Protein AF-A0A7S1SP80-F1 (af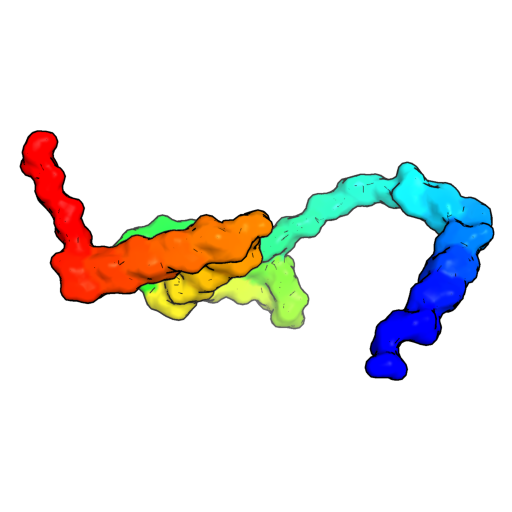db_monomer)

Foldseek 3Di:
DPDVVPPVVVVVVCPPPVNVVCVVVDDDDDDDQFDKADPDPQKIWTFGPPDPDPDTDIDIGNVSSVVVVVVVLVPDPDPVVSVVVVVVVVCCVVVPPPPPDD

InterPro domains:
  IPR045024 Alternative NADH dehydrogenase [PTHR43706] (20-101)
  IPR054585 External alternative NADH-ubiquinone oxidoreductase-like, C-terminal domain [PF22366] (34-98)

Mean predicted aligned error: 14.12 Å

Radius of gyration: 21.59 Å; Cα contacts (8 Å, |Δi|>4): 81; chains: 1; bounding box: 40×38×64 Å

Structure (mmCIF, N/CA/C/O backbone):
data_AF-A0A7S1SP80-F1
#
_entry.id   AF-A0A7S1SP80-F1
#
loop_
_atom_site.group_PDB
_atom_site.id
_atom_site.type_symbol
_atom_site.label_atom_id
_atom_site.label_alt_id
_atom_site.label_comp_id
_atom_site.label_asym_id
_atom_site.label_entity_id
_atom_site.label_seq_id
_atom_site.pdbx_PDB_ins_code
_atom_site.Cartn_x
_atom_site.Cartn_y
_atom_site.Cartn_z
_atom_site.occupancy
_atom_site.B_iso_or_equiv
_atom_site.auth_seq_id
_atom_site.auth_comp_id
_atom_site.auth_asym_id
_atom_site.auth_atom_id
_atom_site.pdbx_PDB_model_num
ATOM 1 N N . ALA A 1 1 ? -6.108 -20.631 -28.385 1.00 42.38 1 ALA A N 1
ATOM 2 C CA . ALA A 1 1 ? -5.154 -20.819 -29.492 1.00 42.38 1 ALA A CA 1
ATOM 3 C C . ALA A 1 1 ? -4.757 -19.457 -30.074 1.00 42.38 1 ALA A C 1
ATOM 5 O O . ALA A 1 1 ? -4.915 -19.232 -31.261 1.00 42.38 1 ALA A O 1
ATOM 6 N N . GLU A 1 2 ? -4.276 -18.529 -29.234 1.00 46.47 2 GLU A N 1
ATOM 7 C CA . GLU A 1 2 ? -3.995 -17.140 -29.654 1.00 46.47 2 GLU A CA 1
ATOM 8 C C . GLU A 1 2 ? -2.840 -16.524 -28.849 1.00 46.47 2 GLU A C 1
ATOM 10 O O . GLU A 1 2 ? -2.890 -15.387 -28.399 1.00 46.47 2 GLU A O 1
ATOM 15 N N . VAL A 1 3 ? -1.804 -17.320 -28.579 1.00 49.38 3 VAL A N 1
ATOM 16 C CA . VAL A 1 3 ? -0.582 -16.820 -27.917 1.00 49.38 3 VAL A CA 1
ATOM 17 C C . VAL A 1 3 ? 0.678 -17.213 -28.696 1.00 49.38 3 VAL A C 1
ATOM 19 O O . VAL A 1 3 ? 1.700 -16.553 -28.589 1.00 49.38 3 VAL A O 1
ATOM 22 N N . GLU A 1 4 ? 0.602 -18.215 -29.574 1.00 46.56 4 GLU A N 1
ATOM 23 C CA . GLU A 1 4 ? 1.760 -18.816 -30.253 1.00 46.56 4 GLU A CA 1
ATOM 24 C C . GLU A 1 4 ? 2.348 -17.956 -31.394 1.00 46.56 4 GLU A C 1
ATOM 26 O O . GLU A 1 4 ? 3.5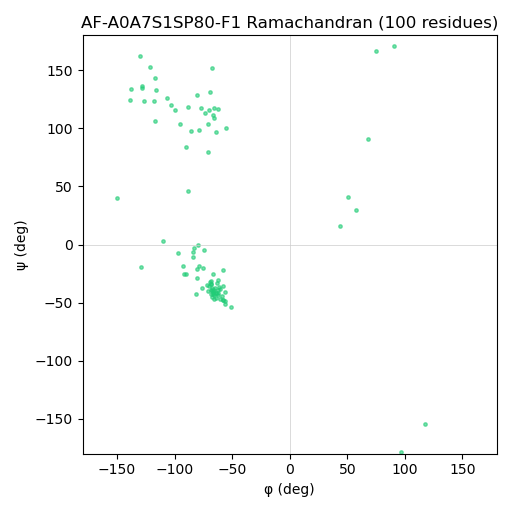19 -18.092 -31.731 1.00 46.56 4 GLU A O 1
ATOM 31 N N . GLY A 1 5 ? 1.581 -17.003 -31.938 1.00 48.78 5 GLY A N 1
ATOM 32 C CA . GLY A 1 5 ? 2.009 -16.145 -33.054 1.00 48.78 5 GLY A CA 1
ATOM 33 C C . GLY A 1 5 ? 2.828 -14.903 -32.675 1.00 48.78 5 GLY A C 1
ATOM 34 O O . GLY A 1 5 ? 3.386 -14.259 -33.558 1.00 48.78 5 GLY A O 1
ATOM 35 N N . SER A 1 6 ? 2.925 -14.553 -31.386 1.00 52.47 6 SER A N 1
ATOM 36 C CA . SER A 1 6 ? 3.645 -13.344 -30.933 1.00 52.47 6 SER A CA 1
ATOM 37 C C . SER A 1 6 ? 5.128 -13.610 -30.622 1.00 52.47 6 SER A C 1
ATOM 39 O O . SER A 1 6 ? 5.977 -12.729 -30.748 1.00 52.47 6 SER A O 1
ATOM 41 N N . TYR A 1 7 ? 5.470 -14.855 -30.279 1.00 51.59 7 TYR A N 1
ATOM 42 C CA . TYR A 1 7 ? 6.830 -15.266 -29.926 1.00 51.59 7 TYR A CA 1
ATOM 43 C C . TYR A 1 7 ? 7.863 -15.185 -31.067 1.00 51.59 7 TYR A C 1
ATOM 45 O O . TYR A 1 7 ? 8.951 -14.666 -30.810 1.00 51.59 7 TYR A O 1
ATOM 53 N N . PRO A 1 8 ? 7.590 -15.613 -32.319 1.00 56.94 8 PRO A N 1
ATOM 54 C CA . PRO A 1 8 ? 8.622 -15.601 -33.360 1.00 56.94 8 PRO A CA 1
ATOM 55 C C . PRO A 1 8 ? 9.033 -14.182 -33.784 1.00 56.94 8 PRO A C 1
ATOM 57 O O . PRO A 1 8 ? 10.198 -13.953 -34.093 1.00 56.94 8 PRO A O 1
ATOM 60 N N . ALA A 1 9 ? 8.118 -13.207 -33.733 1.00 58.22 9 ALA A N 1
ATOM 61 C CA . ALA A 1 9 ? 8.418 -11.812 -34.066 1.00 58.22 9 ALA A CA 1
ATOM 62 C C . ALA A 1 9 ? 9.284 -11.118 -32.998 1.00 58.22 9 ALA A C 1
ATOM 64 O O . ALA A 1 9 ? 10.144 -10.305 -33.330 1.00 58.22 9 ALA A O 1
ATOM 65 N N . LEU A 1 10 ? 9.087 -11.457 -31.719 1.00 57.50 10 LEU A N 1
ATOM 66 C CA . LEU A 1 10 ? 9.917 -10.955 -30.620 1.00 57.50 10 LEU A CA 1
ATOM 67 C C . LEU A 1 10 ? 11.318 -11.574 -30.648 1.00 57.50 10 LEU A C 1
ATOM 69 O O . LEU A 1 10 ? 12.293 -10.860 -30.445 1.00 57.50 10 LEU A O 1
ATOM 73 N N . VAL A 1 11 ? 11.429 -12.870 -30.960 1.00 60.66 11 VAL A N 1
ATOM 74 C CA . VAL A 1 11 ? 12.723 -13.558 -31.101 1.00 60.66 11 VAL A CA 1
ATOM 75 C C . VAL A 1 11 ? 13.502 -13.024 -32.304 1.00 60.66 11 VAL A C 1
ATOM 77 O O . VAL A 1 11 ? 14.688 -12.749 -32.174 1.00 60.66 11 VAL A O 1
ATOM 80 N N . ALA A 1 12 ? 12.843 -12.786 -33.442 1.00 61.75 12 ALA A N 1
ATOM 81 C CA . ALA A 1 12 ? 13.481 -12.184 -34.615 1.00 61.75 12 ALA A CA 1
ATOM 82 C C . ALA A 1 12 ? 13.979 -10.750 -34.357 1.00 61.75 12 ALA A C 1
ATOM 84 O O . ALA A 1 12 ? 15.010 -10.361 -34.892 1.00 61.75 12 ALA A O 1
ATOM 85 N N . LYS A 1 13 ? 13.278 -9.982 -33.509 1.00 58.03 13 LYS A N 1
ATOM 86 C CA . LYS A 1 13 ? 13.681 -8.628 -33.101 1.00 58.03 13 LYS A CA 1
ATOM 87 C C . LYS A 1 13 ? 14.781 -8.612 -32.032 1.00 58.03 13 LYS A C 1
ATOM 89 O O . LYS A 1 13 ? 15.396 -7.579 -31.846 1.00 58.03 13 LYS A O 1
ATOM 94 N N . VAL A 1 14 ? 14.995 -9.718 -31.320 1.00 59.75 14 VAL A N 1
ATOM 95 C CA . VAL A 1 14 ? 16.087 -9.896 -30.343 1.00 59.75 14 VAL A CA 1
ATOM 96 C C . VAL A 1 14 ? 17.328 -10.514 -30.999 1.00 59.75 14 VAL A C 1
ATOM 98 O O . VAL A 1 14 ? 18.435 -10.279 -30.540 1.00 59.75 14 VAL A O 1
ATOM 101 N N . ALA A 1 15 ? 17.157 -11.267 -32.090 1.00 65.38 15 ALA A N 1
ATOM 102 C CA . ALA A 1 15 ? 18.240 -11.887 -32.856 1.00 65.38 15 ALA A CA 1
ATOM 103 C C . ALA A 1 15 ? 19.038 -10.902 -33.735 1.00 65.38 15 ALA A C 1
ATOM 105 O O . ALA A 1 15 ? 20.009 -11.309 -34.373 1.00 65.38 15 ALA A O 1
ATOM 106 N N . ASP A 1 16 ? 18.628 -9.632 -33.792 1.00 68.62 16 ASP A N 1
ATOM 107 C CA . ASP A 1 16 ? 19.392 -8.575 -34.445 1.00 68.62 16 ASP A CA 1
ATOM 108 C C . ASP A 1 16 ? 20.555 -8.158 -33.514 1.00 68.62 16 ASP A C 1
ATOM 110 O O . ASP A 1 16 ? 20.305 -7.721 -32.380 1.00 68.62 16 ASP A O 1
ATOM 114 N N . PRO A 1 17 ? 21.829 -8.322 -33.924 1.00 64.31 17 PRO A N 1
ATOM 115 C CA . PRO A 1 17 ? 22.991 -8.049 -33.073 1.00 64.31 17 PRO A CA 1
ATOM 116 C C . PRO A 1 17 ? 23.045 -6.606 -32.545 1.00 64.31 17 PRO A C 1
ATOM 118 O O . PRO A 1 17 ? 23.662 -6.360 -31.508 1.00 64.31 17 PRO A O 1
ATOM 121 N N . GLU A 1 18 ? 22.372 -5.657 -33.201 1.00 64.69 18 GLU A N 1
ATOM 122 C CA . GLU A 1 18 ? 22.257 -4.273 -32.723 1.00 64.69 18 GLU A CA 1
ATOM 123 C C . GLU A 1 18 ? 21.367 -4.153 -31.468 1.00 64.69 18 GLU A C 1
ATOM 125 O O . GLU A 1 18 ? 21.673 -3.383 -30.555 1.00 64.69 18 GLU A O 1
ATOM 130 N N . THR A 1 19 ? 20.302 -4.958 -31.363 1.00 64.12 19 THR A N 1
ATOM 131 C CA . THR A 1 19 ? 19.387 -4.968 -30.202 1.00 64.12 19 THR A CA 1
ATOM 132 C C . THR A 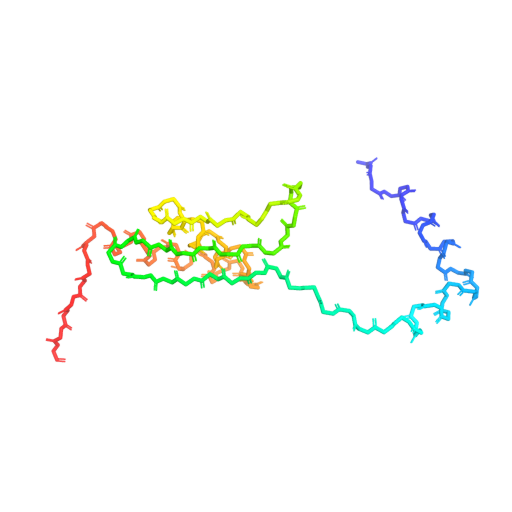1 19 ? 19.900 -5.754 -28.996 1.00 64.12 19 THR A C 1
ATOM 134 O O . THR A 1 19 ? 19.565 -5.396 -27.865 1.00 64.12 19 THR A O 1
ATOM 137 N N . GLU A 1 20 ? 20.723 -6.793 -29.189 1.00 59.91 20 GLU A N 1
ATOM 138 C CA . GLU A 1 20 ? 21.377 -7.479 -28.061 1.00 59.91 20 GLU A CA 1
ATOM 139 C C . GLU A 1 20 ? 22.336 -6.539 -27.318 1.00 59.91 20 GLU A C 1
ATOM 141 O O . GLU A 1 20 ? 22.342 -6.510 -26.086 1.00 59.91 20 GLU A O 1
ATOM 146 N N . LEU A 1 21 ? 23.105 -5.724 -28.049 1.00 62.03 21 LEU A N 1
ATOM 147 C CA . LEU A 1 21 ? 24.009 -4.745 -27.443 1.00 62.03 21 LEU A CA 1
ATOM 148 C C . LEU A 1 21 ? 23.241 -3.658 -26.680 1.00 62.03 21 LEU A C 1
ATOM 150 O O . LEU A 1 21 ? 23.658 -3.290 -25.582 1.00 62.03 21 LEU A O 1
ATOM 154 N N . ASP A 1 22 ? 22.103 -3.187 -27.196 1.00 65.25 22 ASP A N 1
ATOM 155 C CA . ASP A 1 22 ? 21.257 -2.197 -26.511 1.00 65.25 22 ASP A CA 1
ATOM 156 C C . ASP A 1 22 ? 20.717 -2.726 -25.167 1.00 65.25 22 ASP A C 1
ATOM 158 O O . ASP A 1 22 ? 20.702 -2.006 -24.167 1.00 65.25 22 ASP A O 1
ATOM 162 N N . TYR A 1 23 ? 20.381 -4.020 -25.083 1.00 63.34 23 TYR A N 1
ATOM 163 C CA . TYR A 1 23 ? 19.893 -4.635 -23.841 1.00 63.34 23 TYR A CA 1
ATOM 164 C C . TYR A 1 23 ? 20.948 -4.645 -22.721 1.00 63.34 23 TYR A C 1
ATOM 166 O O . TYR A 1 23 ? 20.613 -4.417 -21.557 1.00 63.34 23 TYR A O 1
ATOM 174 N N . PHE A 1 24 ? 22.223 -4.868 -23.060 1.00 65.25 24 PHE A N 1
ATOM 175 C CA . PHE A 1 24 ? 23.343 -4.780 -22.110 1.00 65.25 24 PHE A CA 1
ATOM 176 C C . PHE A 1 24 ? 23.819 -3.343 -21.856 1.00 65.25 24 PHE A C 1
ATOM 178 O O . PHE A 1 24 ? 24.450 -3.083 -20.831 1.00 65.25 24 PHE A O 1
ATOM 185 N N . THR A 1 25 ? 23.524 -2.413 -22.767 1.00 71.81 25 THR A N 1
ATOM 186 C CA . THR A 1 25 ? 23.979 -1.015 -22.688 1.00 71.81 25 THR A CA 1
ATOM 187 C C . THR A 1 25 ? 22.966 -0.111 -21.988 1.00 71.81 25 THR A C 1
ATOM 189 O O . THR A 1 25 ? 23.332 0.964 -21.507 1.00 71.81 25 THR A O 1
ATOM 192 N N . ARG A 1 26 ? 21.697 -0.528 -21.873 1.00 78.69 26 ARG A N 1
ATOM 193 C CA . ARG A 1 26 ? 20.669 0.286 -21.227 1.00 78.69 26 ARG A CA 1
ATOM 194 C C . ARG A 1 26 ? 20.961 0.460 -19.727 1.00 78.69 26 ARG A C 1
ATOM 196 O O . ARG A 1 26 ? 20.935 -0.521 -18.979 1.00 78.69 26 ARG A O 1
ATOM 203 N N . PRO A 1 27 ? 21.187 1.697 -19.246 1.00 82.38 27 PRO A N 1
ATOM 204 C CA . PRO A 1 27 ? 21.391 1.940 -17.826 1.00 82.38 27 PRO A CA 1
ATOM 205 C C . PRO A 1 27 ? 20.103 1.670 -17.039 1.00 82.38 27 PRO A C 1
ATOM 207 O O . PRO A 1 27 ? 18.990 1.821 -17.548 1.00 82.38 27 PRO A O 1
ATOM 210 N N . PHE A 1 28 ? 20.246 1.293 -15.768 1.00 85.50 28 PHE A N 1
ATOM 211 C CA . PHE A 1 28 ? 19.107 1.170 -14.862 1.00 85.50 28 PHE A CA 1
ATOM 212 C C . PHE A 1 28 ? 18.427 2.535 -14.674 1.00 85.50 28 PHE A C 1
ATOM 214 O O . PHE A 1 28 ? 19.013 3.461 -14.115 1.00 85.50 28 PHE A O 1
ATOM 221 N N . GLU A 1 29 ? 17.170 2.640 -15.099 1.00 84.12 29 GLU A N 1
ATOM 222 C CA . GLU A 1 29 ? 16.330 3.815 -14.875 1.00 84.12 29 GLU A CA 1
ATOM 223 C C . GLU A 1 29 ? 15.393 3.557 -13.693 1.00 84.12 29 GLU A C 1
ATOM 225 O O . GLU A 1 29 ? 14.514 2.690 -13.739 1.00 84.12 29 GLU A O 1
ATOM 230 N N . PHE A 1 30 ? 15.561 4.323 -12.614 1.00 82.00 30 PHE A N 1
ATOM 231 C CA . PHE A 1 30 ? 14.650 4.241 -11.480 1.00 82.00 30 PHE A CA 1
ATOM 232 C C . PHE A 1 30 ? 13.312 4.901 -11.822 1.00 82.00 30 PHE A C 1
ATOM 234 O O . PHE A 1 30 ? 13.212 6.120 -11.959 1.00 82.00 30 PHE A O 1
ATOM 241 N N . VAL A 1 31 ? 12.258 4.090 -11.897 1.00 82.31 31 VAL A N 1
ATOM 242 C CA . VAL A 1 31 ? 10.887 4.581 -12.056 1.00 82.31 31 VAL A CA 1
ATOM 243 C C . VAL A 1 31 ? 10.229 4.682 -10.685 1.00 82.31 31 VAL A C 1
ATOM 245 O O . VAL A 1 31 ? 9.793 3.682 -10.109 1.00 82.31 31 VAL A O 1
ATOM 248 N N . SER A 1 32 ? 10.119 5.908 -10.174 1.00 80.19 32 SER A N 1
ATOM 249 C CA . SER A 1 32 ? 9.361 6.174 -8.954 1.00 80.19 32 SER A CA 1
ATOM 250 C C . SER A 1 32 ? 7.865 6.003 -9.212 1.00 80.19 32 SER A C 1
ATOM 252 O O . SER A 1 32 ? 7.244 6.737 -9.980 1.00 80.19 32 SER A O 1
ATOM 254 N N . LEU A 1 33 ? 7.267 5.019 -8.545 1.00 79.12 33 LEU A N 1
ATOM 255 C CA . LEU A 1 33 ? 5.822 4.778 -8.585 1.00 79.12 33 LEU A CA 1
ATOM 256 C C . LEU A 1 33 ? 5.053 5.673 -7.596 1.00 79.12 33 LEU A C 1
ATOM 258 O O . LEU A 1 33 ? 3.823 5.637 -7.581 1.00 79.12 33 LEU A O 1
ATOM 262 N N . GLY A 1 34 ? 5.761 6.485 -6.805 1.00 83.19 34 GLY A N 1
ATOM 263 C CA . GLY A 1 34 ? 5.203 7.285 -5.718 1.00 83.19 34 GLY A CA 1
ATOM 264 C C . GLY A 1 34 ? 5.337 6.638 -4.338 1.00 83.19 34 GLY A C 1
ATOM 265 O O . GLY A 1 34 ? 5.897 5.550 -4.189 1.00 83.19 34 GLY A O 1
ATOM 266 N N . ILE A 1 35 ? 4.806 7.323 -3.326 1.00 83.56 35 ILE A N 1
ATOM 267 C CA . ILE A 1 35 ? 4.806 6.889 -1.926 1.00 83.56 35 ILE A CA 1
ATOM 268 C C . ILE A 1 35 ? 3.382 6.773 -1.386 1.00 83.56 35 ILE A C 1
ATOM 270 O O . ILE A 1 35 ? 2.463 7.465 -1.821 1.00 83.56 35 ILE A O 1
ATOM 274 N N . MET A 1 36 ? 3.190 5.896 -0.402 1.00 86.25 36 MET A N 1
ATOM 275 C CA . MET A 1 36 ? 1.923 5.783 0.314 1.00 86.25 36 MET A CA 1
ATOM 276 C C . MET A 1 36 ? 2.177 5.612 1.806 1.00 86.25 36 MET A C 1
ATOM 278 O O . MET A 1 36 ? 2.987 4.776 2.205 1.00 86.25 36 MET A O 1
ATOM 282 N N . ALA A 1 37 ? 1.454 6.364 2.628 1.00 84.25 37 ALA A N 1
ATOM 283 C CA . ALA A 1 37 ? 1.602 6.369 4.077 1.00 84.25 37 ALA A CA 1
ATOM 284 C C . ALA A 1 37 ? 0.250 6.163 4.769 1.00 84.25 37 ALA A C 1
ATOM 286 O O . ALA A 1 37 ? -0.754 6.786 4.420 1.00 84.25 37 ALA A O 1
ATOM 287 N N . TYR A 1 38 ? 0.223 5.296 5.780 1.00 83.06 38 TYR A N 1
ATOM 288 C CA . TYR A 1 38 ? -0.923 5.178 6.676 1.00 83.06 38 TYR A CA 1
ATOM 289 C C . TYR A 1 38 ? -0.864 6.288 7.731 1.00 83.06 38 TYR A C 1
ATOM 291 O O . TYR A 1 38 ? 0.162 6.458 8.382 1.00 83.06 38 TYR A O 1
ATOM 299 N N . VAL A 1 39 ? -1.962 7.030 7.908 1.00 85.19 39 VAL A N 1
ATOM 300 C CA . VAL A 1 39 ? -2.012 8.233 8.770 1.00 85.19 39 VAL A CA 1
ATOM 301 C C . VAL A 1 39 ? -2.859 7.996 10.035 1.00 85.19 39 VAL A C 1
ATOM 303 O O . VAL A 1 39 ? -3.048 8.890 10.851 1.00 85.19 39 VAL A O 1
ATOM 306 N N . GLY A 1 40 ? -3.370 6.777 10.241 1.00 76.62 40 GLY A N 1
ATOM 307 C CA . GLY A 1 40 ? -4.256 6.467 11.367 1.00 76.62 40 GLY A CA 1
ATOM 308 C C . GLY A 1 40 ? -5.740 6.664 11.045 1.00 76.62 40 GLY A C 1
ATOM 309 O O . GLY A 1 40 ? -6.112 7.169 9.986 1.00 76.62 40 GLY A O 1
ATOM 310 N N . ASN A 1 41 ? -6.612 6.224 11.958 1.00 80.38 41 ASN A N 1
ATOM 311 C CA . ASN A 1 41 ? -8.073 6.356 11.852 1.00 80.38 41 ASN A CA 1
ATOM 312 C C . ASN A 1 41 ? -8.670 5.868 10.509 1.00 80.38 41 ASN A C 1
ATOM 314 O O . ASN A 1 41 ? -9.541 6.513 9.930 1.00 80.38 41 ASN A O 1
ATOM 318 N N . SER A 1 42 ? -8.176 4.743 9.976 1.00 76.88 42 SER A N 1
ATOM 319 C CA . SER A 1 42 ? -8.596 4.211 8.665 1.00 76.88 42 SER A CA 1
ATOM 320 C C . SER A 1 42 ? -8.403 5.185 7.491 1.00 76.88 42 SER A C 1
ATOM 322 O O . SER A 1 42 ? -9.146 5.135 6.510 1.00 76.88 42 SER A O 1
ATOM 324 N N . LYS A 1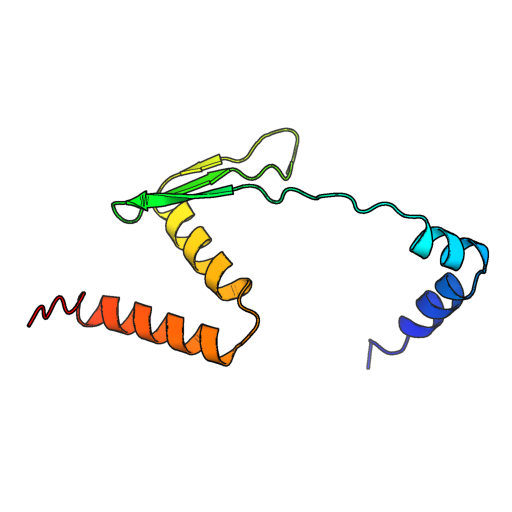 43 ? -7.408 6.076 7.572 1.00 81.75 43 LYS A N 1
ATOM 325 C CA . LYS A 1 43 ? -7.030 7.009 6.505 1.00 81.75 43 LYS A CA 1
ATOM 326 C C . LYS A 1 43 ? -5.608 6.726 6.033 1.00 81.75 43 LYS A C 1
ATOM 328 O O . LYS A 1 43 ? -4.725 6.396 6.826 1.00 81.75 43 LYS A O 1
ATOM 333 N N . ALA A 1 44 ? -5.385 6.884 4.737 1.00 85.56 44 ALA A N 1
ATOM 334 C CA . ALA A 1 44 ? -4.052 6.873 4.151 1.00 85.56 44 ALA A CA 1
ATOM 335 C C . ALA A 1 44 ? -3.856 8.096 3.253 1.00 85.56 44 ALA A C 1
ATOM 337 O O . ALA A 1 44 ? -4.824 8.749 2.857 1.00 85.56 44 ALA A O 1
ATOM 338 N N . ALA A 1 45 ? -2.595 8.387 2.972 1.00 83.38 45 ALA A N 1
ATOM 339 C CA . ALA A 1 45 ? -2.129 9.371 2.015 1.00 83.38 45 ALA A CA 1
ATOM 340 C C . ALA A 1 45 ? -1.377 8.633 0.908 1.00 83.38 45 ALA A C 1
ATOM 342 O O . ALA A 1 45 ? -0.551 7.764 1.193 1.00 83.38 45 ALA A O 1
ATOM 343 N N . ILE A 1 46 ? -1.679 8.953 -0.340 1.00 85.12 46 ILE A N 1
ATOM 344 C CA . ILE A 1 46 ? -1.040 8.393 -1.525 1.00 85.12 46 ILE A CA 1
ATOM 345 C C . ILE A 1 46 ? -0.557 9.569 -2.353 1.00 85.12 46 ILE A C 1
ATOM 347 O O . ILE A 1 46 ? -1.365 10.413 -2.729 1.00 85.12 46 ILE A O 1
ATOM 351 N N . ASP A 1 47 ? 0.734 9.595 -2.649 1.00 81.38 47 ASP A N 1
ATOM 352 C CA . ASP A 1 47 ? 1.335 10.534 -3.583 1.00 81.38 47 ASP A CA 1
ATOM 353 C C . ASP A 1 47 ? 1.920 9.733 -4.747 1.00 81.38 47 ASP A C 1
ATOM 355 O O . ASP A 1 47 ? 2.911 9.018 -4.585 1.00 81.38 47 ASP A O 1
ATOM 359 N N . THR A 1 48 ? 1.263 9.784 -5.907 1.00 71.19 48 THR A N 1
ATOM 360 C CA . THR A 1 48 ? 1.731 9.086 -7.110 1.00 71.19 48 THR A CA 1
ATOM 361 C C . THR A 1 48 ? 2.375 10.067 -8.071 1.00 71.19 48 THR A C 1
ATOM 363 O O . THR A 1 48 ? 1.733 10.975 -8.589 1.00 71.19 48 THR A O 1
ATOM 366 N N . GLN A 1 49 ? 3.653 9.835 -8.368 1.00 62.12 49 GLN A N 1
ATOM 367 C CA . GLN A 1 49 ? 4.419 10.641 -9.326 1.00 62.12 49 GLN A CA 1
ATOM 368 C C . GLN A 1 49 ? 4.124 10.265 -10.788 1.00 62.12 49 GLN A C 1
ATOM 370 O O . GLN A 1 49 ? 4.664 10.863 -11.718 1.00 62.12 49 GLN A O 1
ATOM 375 N N . LYS A 1 50 ? 3.251 9.276 -11.018 1.00 57.16 50 LYS A N 1
ATOM 376 C CA . LYS A 1 50 ? 2.866 8.853 -12.361 1.00 57.16 50 LYS A CA 1
ATOM 377 C C . LYS A 1 50 ? 1.841 9.839 -12.924 1.00 57.16 50 LYS A C 1
ATOM 379 O O . LYS A 1 50 ? 0.658 9.750 -12.616 1.00 57.16 50 LYS A O 1
ATOM 384 N N . SER A 1 51 ? 2.319 10.770 -13.751 1.00 45.91 51 SER A N 1
ATOM 385 C CA . SER A 1 51 ? 1.494 11.725 -14.501 1.00 45.91 51 SER A CA 1
ATOM 386 C C . SER A 1 51 ? 0.450 10.998 -15.354 1.00 45.91 51 SER A C 1
ATOM 388 O O . SER A 1 51 ? 0.744 10.526 -16.449 1.00 45.91 51 SER A O 1
ATOM 390 N N . VAL A 1 52 ? -0.791 10.943 -14.877 1.00 46.91 52 VAL A N 1
ATOM 391 C CA . VAL A 1 52 ? -1.967 10.834 -15.745 1.00 46.91 52 VAL A CA 1
ATOM 392 C C . VAL A 1 52 ? -2.383 12.275 -16.035 1.00 46.91 52 VAL A C 1
ATOM 394 O O . VAL A 1 52 ? -3.184 12.848 -15.311 1.00 46.91 52 VAL A O 1
ATOM 397 N N . GLY A 1 53 ? -1.734 12.885 -17.032 1.00 47.50 53 GLY A N 1
ATOM 398 C CA . GLY A 1 53 ? -1.954 14.277 -17.441 1.00 47.50 53 GLY A CA 1
ATOM 399 C C . GLY A 1 53 ? -1.493 15.319 -16.415 1.00 47.50 53 GLY A C 1
ATOM 400 O O . GLY A 1 53 ? -2.278 15.722 -15.575 1.00 47.50 53 GLY A O 1
ATOM 401 N N . ASN A 1 54 ? -0.240 15.785 -16.511 1.00 44.09 54 ASN A N 1
ATOM 402 C CA . ASN A 1 54 ? 0.326 17.012 -15.905 1.00 44.09 54 ASN A CA 1
ATOM 403 C C . ASN A 1 54 ? -0.027 17.351 -14.436 1.00 44.09 54 ASN A C 1
ATOM 405 O O . ASN A 1 54 ? 0.164 18.486 -14.008 1.00 44.09 54 ASN A O 1
ATOM 409 N N . SER A 1 55 ? -0.556 16.411 -13.660 1.00 47.09 55 SER A N 1
ATOM 410 C CA . SER A 1 55 ? -1.069 16.635 -12.313 1.00 47.09 55 SER A CA 1
ATOM 411 C C . SER A 1 55 ? -0.655 15.474 -11.427 1.00 47.09 55 SER A C 1
ATOM 413 O O . SER A 1 55 ? -0.939 14.311 -11.717 1.00 47.0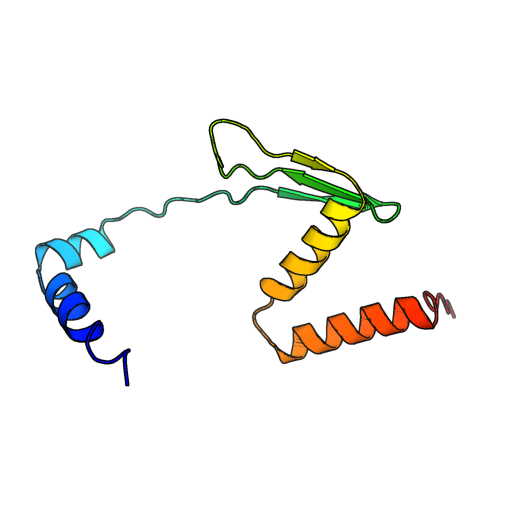9 55 SER A O 1
ATOM 415 N N . THR A 1 56 ? 0.020 15.800 -10.331 1.00 52.56 56 THR A N 1
ATOM 416 C CA . THR A 1 56 ? 0.285 14.867 -9.240 1.00 52.56 56 THR A CA 1
ATOM 417 C C . THR A 1 56 ? -1.046 14.523 -8.579 1.00 52.56 56 THR A C 1
ATOM 419 O O . THR A 1 56 ? -1.686 15.382 -7.970 1.00 52.56 56 THR A O 1
ATOM 422 N N . VAL A 1 57 ? -1.503 13.279 -8.724 1.00 58.53 57 VAL A N 1
ATOM 423 C CA . VAL A 1 57 ? -2.749 12.827 -8.096 1.00 58.53 57 VAL A CA 1
ATOM 424 C C . VAL A 1 57 ? -2.424 12.368 -6.678 1.00 58.53 57 VAL A C 1
ATOM 426 O O . VAL A 1 57 ? -1.949 11.251 -6.456 1.00 58.53 57 VAL A O 1
ATOM 429 N N . GLY A 1 58 ? -2.663 13.268 -5.725 1.00 64.12 58 GLY A N 1
ATOM 430 C CA . GLY A 1 58 ? -2.622 12.980 -4.296 1.00 64.12 58 GLY A CA 1
ATOM 431 C C . GLY A 1 58 ? -3.986 12.496 -3.801 1.00 64.12 58 GLY A C 1
ATOM 432 O O . GLY A 1 58 ? -4.963 13.240 -3.878 1.00 64.12 58 GLY A O 1
ATOM 433 N N . LEU A 1 59 ? -4.074 11.268 -3.281 1.00 73.12 59 LEU A N 1
ATOM 434 C CA . LEU A 1 59 ? -5.304 10.721 -2.694 1.00 73.12 59 LEU A CA 1
ATOM 435 C C . LEU A 1 59 ? -5.186 10.658 -1.169 1.00 73.12 59 LEU A C 1
ATOM 437 O O . LEU A 1 59 ? -4.273 10.028 -0.638 1.00 73.12 59 LEU A O 1
ATOM 441 N N . TYR A 1 60 ? -6.150 11.247 -0.459 1.00 78.50 60 TYR A N 1
ATOM 442 C CA . TYR A 1 60 ? -6.176 11.278 1.005 1.00 78.50 60 TYR A CA 1
ATOM 443 C C . TYR A 1 60 ? -7.521 10.778 1.544 1.00 78.50 60 TYR A C 1
ATOM 445 O O . TYR A 1 60 ? -8.581 11.147 1.044 1.00 78.50 60 TYR A O 1
ATOM 453 N N . GLY A 1 61 ? -7.491 9.945 2.589 1.00 81.69 61 GLY A N 1
ATOM 454 C CA . GLY A 1 61 ? -8.687 9.508 3.320 1.00 81.69 61 GLY A CA 1
ATOM 455 C C . GLY A 1 61 ? -8.965 8.004 3.263 1.00 81.69 61 GLY A C 1
ATOM 456 O O . GLY A 1 61 ?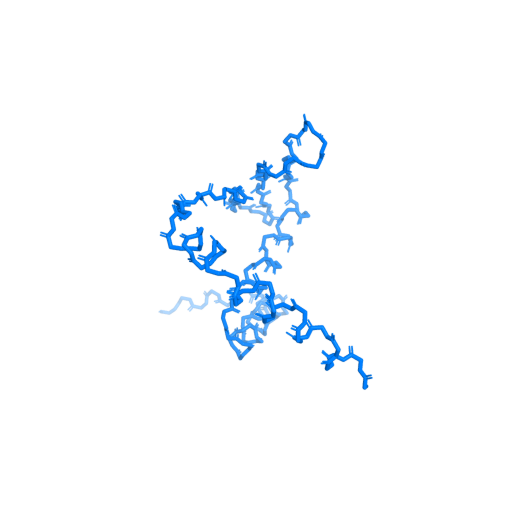 -8.054 7.188 3.122 1.00 81.69 61 GLY A O 1
ATOM 457 N N . GLY A 1 62 ? -10.236 7.623 3.427 1.00 79.81 62 GLY A N 1
ATOM 458 C CA . GLY A 1 62 ? -10.655 6.216 3.518 1.00 79.81 62 GLY A CA 1
ATOM 459 C C . GLY A 1 62 ? -10.529 5.436 2.203 1.00 79.81 62 GLY A C 1
ATOM 460 O O . GLY A 1 62 ? -10.203 4.252 2.210 1.00 79.81 62 GLY A O 1
ATOM 461 N N . VAL A 1 63 ? -10.709 6.104 1.060 1.00 80.38 63 VAL A N 1
ATOM 462 C CA . VAL A 1 63 ? -10.501 5.491 -0.266 1.00 80.38 63 VAL A CA 1
ATOM 463 C C . VAL A 1 63 ? -9.022 5.174 -0.478 1.00 80.38 63 VAL A C 1
ATOM 465 O O . VAL A 1 63 ? -8.673 4.057 -0.858 1.00 80.38 63 VAL A O 1
ATOM 468 N N . ALA A 1 64 ? -8.143 6.118 -0.132 1.00 82.94 64 ALA A N 1
ATOM 469 C CA . ALA A 1 64 ? -6.701 5.906 -0.137 1.00 82.94 64 ALA A CA 1
ATOM 470 C C . ALA A 1 64 ? -6.299 4.737 0.781 1.00 82.94 64 ALA A C 1
ATOM 472 O O . ALA A 1 64 ? -5.423 3.951 0.441 1.00 82.94 64 ALA A O 1
ATOM 473 N N . PHE A 1 65 ? -6.980 4.557 1.915 1.00 81.06 65 PHE A N 1
ATOM 474 C CA . PHE A 1 65 ? -6.738 3.434 2.822 1.00 81.06 65 PHE A CA 1
ATOM 475 C C . PHE A 1 65 ? -7.117 2.064 2.233 1.00 81.06 65 PHE A C 1
ATOM 477 O O . PHE A 1 65 ? -6.385 1.089 2.416 1.00 81.06 65 PHE A O 1
ATOM 484 N N . LEU A 1 66 ? -8.230 1.971 1.499 1.00 81.88 66 LEU A N 1
ATOM 485 C CA . LEU A 1 66 ? -8.607 0.742 0.788 1.00 81.88 66 LEU A CA 1
ATOM 486 C C . LEU A 1 66 ? -7.650 0.438 -0.372 1.00 81.88 66 LEU A C 1
ATOM 488 O O . LEU A 1 66 ? -7.270 -0.718 -0.571 1.00 81.88 66 LEU A O 1
ATOM 492 N N . LEU A 1 67 ? -7.217 1.467 -1.102 1.00 84.00 67 LEU A N 1
ATOM 493 C CA . LEU A 1 67 ? -6.223 1.328 -2.166 1.00 84.00 67 LEU A CA 1
ATOM 494 C C . LEU A 1 67 ? -4.874 0.869 -1.618 1.00 84.00 67 LEU A C 1
ATOM 496 O O . LEU A 1 67 ? -4.312 -0.094 -2.135 1.00 84.00 67 LEU A O 1
ATOM 500 N N . TRP A 1 68 ? -4.407 1.480 -0.527 1.00 81.50 68 TRP A N 1
ATOM 501 C CA . TRP A 1 68 ? -3.201 1.067 0.187 1.00 81.50 68 TRP A CA 1
ATOM 502 C C . TRP A 1 68 ? -3.252 -0.436 0.489 1.00 81.50 68 TRP A C 1
ATOM 504 O O . TRP A 1 68 ? -2.406 -1.191 0.016 1.00 81.50 68 TRP A O 1
ATOM 514 N N . ARG A 1 69 ? -4.327 -0.912 1.130 1.00 80.81 69 ARG A N 1
ATOM 515 C CA . ARG A 1 69 ? -4.549 -2.344 1.403 1.00 80.81 69 ARG A CA 1
ATOM 516 C C . ARG A 1 69 ? -4.535 -3.228 0.150 1.00 80.81 69 ARG A C 1
ATOM 518 O O . ARG A 1 69 ? -3.967 -4.320 0.175 1.00 80.81 69 ARG A O 1
ATOM 525 N N . SER A 1 70 ? -5.134 -2.755 -0.938 1.00 80.69 70 SER A N 1
ATOM 526 C CA . SER A 1 70 ? -5.220 -3.484 -2.209 1.00 80.69 70 SER A CA 1
ATOM 527 C C . SER A 1 70 ? -3.854 -3.641 -2.882 1.00 80.69 70 SER A C 1
ATOM 529 O O . SER A 1 70 ? -3.555 -4.698 -3.443 1.00 80.69 70 SER A O 1
ATOM 531 N N . VAL A 1 71 ? -2.991 -2.625 -2.790 1.00 84.19 71 VAL A N 1
ATOM 532 C CA . VAL A 1 71 ? -1.629 -2.681 -3.338 1.00 84.19 71 VAL A CA 1
ATOM 533 C C . VAL A 1 71 ? -0.761 -3.673 -2.568 1.00 84.19 71 VAL A C 1
ATOM 535 O O . VAL A 1 71 ? -0.072 -4.463 -3.210 1.00 84.19 71 VAL A O 1
ATOM 538 N N . TYR A 1 72 ? -0.834 -3.707 -1.232 1.00 79.50 72 TYR A N 1
ATOM 539 C CA . TYR A 1 72 ? -0.096 -4.695 -0.423 1.00 79.50 72 TYR A CA 1
ATOM 540 C C . TYR A 1 72 ? -0.430 -6.127 -0.829 1.00 79.50 72 TYR A C 1
ATOM 542 O O . TYR A 1 72 ? 0.456 -6.933 -1.098 1.00 79.50 72 TYR A O 1
ATOM 550 N N . ILE A 1 73 ? -1.725 -6.419 -0.941 1.00 77.69 73 ILE A N 1
ATOM 551 C CA . ILE A 1 73 ? -2.225 -7.706 -1.421 1.00 77.69 73 ILE A CA 1
ATOM 552 C C . ILE A 1 73 ? -1.639 -7.989 -2.807 1.00 77.69 73 ILE A C 1
ATOM 554 O O . ILE A 1 73 ? -1.037 -9.042 -3.020 1.00 77.69 73 ILE A O 1
ATOM 558 N N . THR A 1 74 ? -1.762 -7.037 -3.734 1.00 78.06 74 THR A N 1
ATOM 559 C CA . THR A 1 74 ? -1.413 -7.233 -5.148 1.00 78.06 74 THR A CA 1
ATOM 560 C C . THR A 1 74 ? 0.090 -7.413 -5.393 1.00 78.06 74 THR A C 1
ATOM 562 O O . THR A 1 74 ? 0.481 -8.198 -6.254 1.00 78.06 74 THR A O 1
ATOM 565 N N . LYS A 1 75 ? 0.940 -6.738 -4.614 1.00 77.25 75 LYS A N 1
ATOM 566 C CA . LYS A 1 75 ? 2.405 -6.789 -4.734 1.00 77.25 75 LYS A CA 1
ATOM 567 C C . LYS A 1 75 ? 3.054 -7.968 -4.003 1.00 77.25 75 LYS A C 1
ATOM 569 O O . LYS A 1 75 ? 4.252 -8.183 -4.166 1.00 77.25 75 LYS A O 1
ATOM 574 N N . GLN A 1 76 ? 2.297 -8.744 -3.229 1.00 76.62 76 GLN A N 1
ATOM 575 C CA . GLN A 1 76 ? 2.831 -9.920 -2.546 1.00 76.62 76 GLN A CA 1
ATOM 576 C C . GLN A 1 76 ? 3.192 -11.032 -3.550 1.00 76.62 76 GLN A C 1
ATOM 578 O O . GLN A 1 76 ? 2.369 -11.416 -4.379 1.00 76.62 76 GLN A O 1
ATOM 583 N N . VAL A 1 77 ? 4.399 -11.591 -3.415 1.00 69.75 77 VAL A N 1
ATOM 584 C CA . VAL A 1 77 ? 4.978 -12.615 -4.313 1.00 69.75 77 VAL A CA 1
ATOM 585 C C . VAL A 1 77 ? 4.241 -13.964 -4.250 1.00 69.75 77 VAL A C 1
ATOM 587 O O . VAL A 1 77 ? 4.249 -14.723 -5.212 1.00 69.75 77 VAL A O 1
ATOM 590 N N . SER A 1 78 ? 3.575 -14.273 -3.128 1.00 78.50 78 SER A N 1
ATOM 591 C CA . SER A 1 78 ? 2.918 -15.567 -2.893 1.00 78.50 78 SER A CA 1
ATOM 592 C C . SER A 1 78 ? 1.408 -15.431 -2.708 1.00 78.50 78 SER A C 1
ATOM 594 O O . SER A 1 78 ? 0.932 -14.758 -1.788 1.00 78.50 78 SER A O 1
ATOM 596 N N . PHE A 1 79 ? 0.649 -16.146 -3.543 1.00 76.25 79 PHE A N 1
ATOM 597 C CA . PHE A 1 79 ? -0.813 -16.213 -3.471 1.00 76.25 79 PHE A CA 1
ATOM 598 C C . PHE A 1 79 ? -1.312 -16.780 -2.132 1.00 76.25 79 PHE A C 1
ATOM 600 O O . PHE A 1 79 ? -2.267 -16.260 -1.558 1.00 76.25 79 PHE A O 1
ATOM 607 N N . ARG A 1 80 ? -0.618 -17.784 -1.573 1.00 80.38 80 ARG A N 1
ATOM 608 C CA . ARG A 1 80 ? -0.951 -18.358 -0.258 1.00 80.38 80 ARG A CA 1
ATOM 609 C C . ARG A 1 80 ? -0.895 -17.296 0.841 1.00 80.38 80 ARG A C 1
ATOM 611 O O . ARG A 1 80 ? -1.809 -17.204 1.653 1.00 80.38 80 ARG A O 1
ATOM 618 N N . ASN A 1 81 ? 0.142 -16.458 0.828 1.00 78.69 81 ASN A N 1
ATOM 619 C CA . ASN A 1 81 ? 0.309 -15.398 1.821 1.00 78.69 81 ASN A CA 1
ATOM 620 C C . ASN A 1 81 ? -0.748 -14.294 1.667 1.00 78.69 81 ASN A C 1
ATOM 622 O O . ASN A 1 81 ? -1.223 -13.743 2.655 1.00 78.69 81 ASN A O 1
ATOM 626 N N . ARG A 1 82 ? -1.164 -14.008 0.427 1.00 80.69 82 ARG A N 1
ATOM 627 C CA . ARG A 1 82 ? -2.240 -13.054 0.133 1.00 80.69 82 ARG A CA 1
ATOM 628 C C . ARG A 1 82 ? -3.570 -13.478 0.762 1.00 80.69 82 ARG A C 1
ATOM 630 O O . ARG A 1 82 ? -4.245 -12.651 1.369 1.00 80.69 82 ARG A O 1
ATOM 637 N N . VAL A 1 83 ? -3.940 -14.751 0.615 1.00 82.94 83 VAL A N 1
ATOM 638 C CA . VAL A 1 83 ? -5.195 -15.287 1.163 1.00 82.94 83 VAL A CA 1
ATOM 639 C C . VAL A 1 83 ? -5.167 -15.286 2.692 1.00 82.94 83 VAL A C 1
ATOM 641 O O . VAL A 1 83 ? -6.139 -14.854 3.304 1.00 82.94 83 VAL A O 1
ATOM 644 N N . LEU A 1 84 ? -4.046 -15.673 3.311 1.00 82.50 84 LEU A N 1
ATOM 645 C CA . LEU A 1 84 ? -3.894 -15.639 4.772 1.00 82.50 84 LEU A CA 1
ATOM 646 C C . LEU A 1 84 ? -4.105 -14.227 5.343 1.00 82.50 84 LEU A C 1
ATOM 648 O O . LEU A 1 84 ? -4.922 -14.051 6.240 1.00 82.50 84 LEU A O 1
ATOM 652 N N . ILE A 1 85 ? -3.475 -13.206 4.751 1.00 80.69 85 ILE A N 1
ATOM 653 C CA . ILE A 1 85 ? -3.629 -11.805 5.187 1.00 80.69 85 ILE A CA 1
ATOM 654 C C . ILE A 1 85 ? -5.081 -11.322 5.044 1.00 80.69 85 ILE A C 1
ATOM 656 O O . ILE A 1 85 ? -5.590 -10.603 5.906 1.00 80.69 85 ILE A O 1
ATOM 660 N N . LEU A 1 86 ? -5.766 -11.712 3.964 1.00 83.06 86 LEU A N 1
ATOM 661 C CA . LEU A 1 86 ? -7.180 -11.386 3.761 1.00 83.06 86 LEU A CA 1
ATOM 662 C C . LEU A 1 86 ? -8.067 -12.003 4.846 1.00 83.06 86 LEU A C 1
ATOM 664 O O . LEU A 1 86 ? -8.945 -11.318 5.375 1.00 83.06 86 LEU A O 1
ATOM 668 N N . PHE A 1 87 ? -7.820 -13.266 5.198 1.00 83.50 87 PHE A N 1
ATOM 669 C CA . PHE A 1 87 ? -8.526 -13.936 6.287 1.00 83.50 87 PHE A CA 1
ATOM 670 C C . PHE A 1 87 ? -8.247 -13.283 7.639 1.00 83.50 87 PHE A C 1
ATOM 672 O O . PHE A 1 87 ? -9.191 -13.061 8.393 1.00 83.50 87 PHE A O 1
ATOM 679 N N . ASP A 1 88 ? -7.004 -12.897 7.926 1.00 81.81 88 ASP A N 1
ATOM 680 C CA . ASP A 1 88 ? -6.660 -12.196 9.167 1.00 81.81 88 ASP A CA 1
ATOM 681 C C . ASP A 1 88 ? -7.375 -10.843 9.271 1.00 81.81 88 ASP A C 1
ATOM 683 O O . ASP A 1 88 ? -7.914 -10.483 10.323 1.00 81.81 88 ASP A O 1
ATOM 687 N N . TRP A 1 89 ? -7.452 -10.091 8.169 1.00 81.25 89 TRP A N 1
ATOM 688 C CA . TRP A 1 89 ? -8.193 -8.829 8.129 1.00 81.25 89 TRP A CA 1
ATOM 689 C C . TRP A 1 89 ? -9.698 -9.026 8.277 1.00 81.25 89 TRP A C 1
ATOM 691 O O . TRP A 1 89 ? -10.339 -8.224 8.957 1.00 81.25 89 TRP A O 1
ATOM 701 N N . LEU A 1 90 ? -10.261 -10.074 7.670 1.00 82.88 90 LEU A N 1
ATOM 702 C CA . LEU A 1 90 ? -11.674 -10.416 7.812 1.00 82.88 90 LEU A CA 1
ATOM 703 C C . LEU A 1 90 ? -11.989 -10.826 9.253 1.00 82.88 90 LEU A C 1
ATOM 705 O O . LEU A 1 90 ? -12.926 -10.294 9.841 1.00 82.88 90 LEU A O 1
A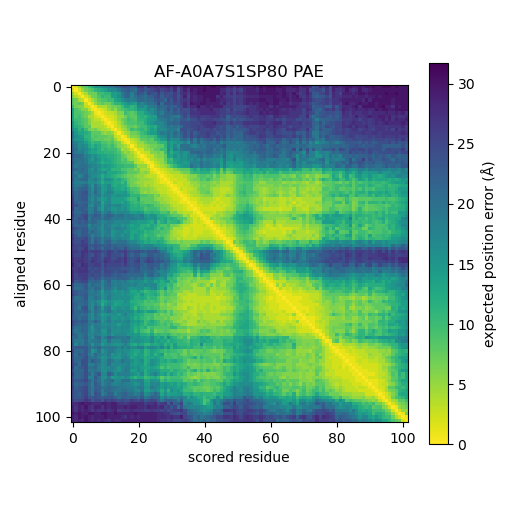TOM 709 N N . LYS A 1 91 ? -11.160 -11.688 9.850 1.00 80.69 91 LYS A N 1
ATOM 710 C CA . LYS A 1 91 ? -11.278 -12.114 11.247 1.00 80.69 91 LYS A CA 1
ATOM 711 C C . LYS A 1 91 ? -11.225 -10.912 12.188 1.00 80.69 91 LYS A C 1
ATOM 713 O O . LYS A 1 91 ? -12.119 -10.742 13.006 1.00 80.69 91 LYS A O 1
ATOM 718 N N . THR A 1 92 ? -10.259 -10.016 11.997 1.00 78.38 92 THR A N 1
ATOM 719 C CA . THR A 1 92 ? -10.138 -8.778 12.788 1.00 78.38 92 THR A CA 1
ATOM 720 C C . THR A 1 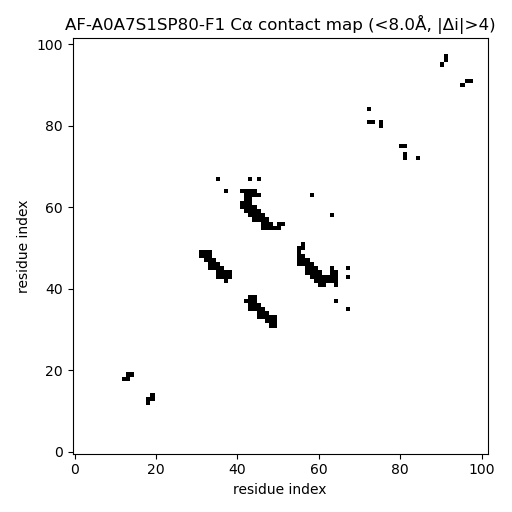92 ? -11.352 -7.854 12.619 1.00 78.38 92 THR A C 1
ATOM 722 O O . THR A 1 92 ? -11.702 -7.116 13.537 1.00 78.38 92 THR A O 1
ATOM 725 N N . ARG A 1 93 ? -12.010 -7.870 11.451 1.00 76.44 93 ARG A N 1
ATOM 726 C CA . ARG A 1 93 ? -13.227 -7.081 11.205 1.00 76.44 93 ARG A CA 1
ATOM 727 C C . ARG A 1 93 ? -14.471 -7.676 11.857 1.00 76.44 93 ARG A C 1
ATOM 729 O O . ARG A 1 93 ? -15.322 -6.914 12.293 1.00 76.44 93 ARG A O 1
ATOM 736 N N . VAL A 1 94 ? -14.583 -9.004 11.865 1.00 78.44 94 VAL A N 1
ATOM 737 C CA . VAL A 1 94 ? -15.757 -9.733 12.371 1.00 78.44 94 VAL A CA 1
ATOM 738 C C . VAL A 1 94 ? -15.710 -9.872 13.890 1.00 78.44 94 VAL A C 1
ATOM 740 O O . VAL A 1 94 ? -16.721 -9.660 14.548 1.00 78.44 94 VAL A O 1
ATOM 743 N N . PHE A 1 95 ? -14.542 -10.186 14.450 1.00 77.06 95 PHE A N 1
ATOM 744 C CA . PHE A 1 95 ? -14.369 -10.430 15.885 1.00 77.06 95 PHE A CA 1
ATOM 745 C C . PHE A 1 95 ? -13.865 -9.198 16.655 1.00 77.06 95 PHE A C 1
ATOM 747 O O . PHE A 1 95 ? -13.830 -9.212 17.880 1.00 77.06 95 PHE A O 1
ATOM 754 N N . GLY A 1 96 ? -13.503 -8.115 15.958 1.00 67.31 96 GLY A N 1
ATOM 755 C CA . GLY A 1 96 ? -12.745 -7.014 16.553 1.00 67.31 96 GLY A CA 1
ATOM 756 C C . GLY A 1 96 ? -11.275 -7.398 16.758 1.00 67.31 96 GLY A C 1
ATOM 757 O O . GLY A 1 96 ? -10.886 -8.558 16.621 1.00 67.31 96 GLY A O 1
ATOM 758 N N . ARG A 1 97 ? -10.404 -6.418 17.034 1.00 65.75 97 ARG A N 1
ATOM 759 C CA . ARG A 1 97 ? -9.024 -6.717 17.451 1.00 65.75 97 ARG A CA 1
ATOM 760 C C . ARG A 1 97 ? -9.090 -7.409 18.810 1.00 65.75 97 ARG A C 1
ATOM 762 O O . ARG A 1 97 ? -9.331 -6.724 19.800 1.00 65.75 97 ARG A O 1
ATOM 769 N N . ASP A 1 98 ? -8.804 -8.706 18.862 1.00 61.25 98 ASP A N 1
ATOM 770 C CA . ASP A 1 98 ? -8.439 -9.350 20.123 1.00 61.25 98 ASP A CA 1
ATOM 771 C C . ASP A 1 98 ? -7.125 -8.726 20.611 1.00 61.25 98 ASP A C 1
ATOM 773 O O . ASP A 1 98 ? -6.027 -9.053 20.164 1.00 61.25 98 ASP A O 1
ATOM 777 N N . LEU A 1 99 ? -7.267 -7.749 21.504 1.00 56.72 99 LEU A N 1
ATOM 778 C CA . LEU A 1 99 ? -6.216 -7.157 22.324 1.00 56.72 99 LEU A CA 1
ATOM 779 C C . LEU A 1 99 ? -6.090 -7.956 23.627 1.00 56.72 99 LEU A C 1
ATOM 781 O O . LEU A 1 99 ? -6.053 -7.373 24.709 1.00 56.72 99 LEU A O 1
ATOM 785 N N . SER A 1 100 ? -6.075 -9.288 23.542 1.00 54.84 100 SER A N 1
ATOM 786 C CA . SER A 1 100 ? -5.787 -10.126 24.704 1.00 54.84 100 SER A CA 1
ATOM 787 C C . SER A 1 100 ? -4.302 -9.988 25.045 1.00 54.84 100 SER A C 1
ATOM 789 O O . SER A 1 100 ? -3.482 -10.818 24.665 1.00 54.84 100 SER A O 1
ATOM 791 N N . ASN A 1 101 ? -3.968 -8.894 25.727 1.00 53.78 101 ASN A N 1
ATOM 792 C CA . ASN A 1 101 ? -2.745 -8.757 26.498 1.00 53.78 101 ASN A CA 1
ATOM 793 C C . ASN A 1 101 ? -2.899 -9.654 27.732 1.00 53.78 101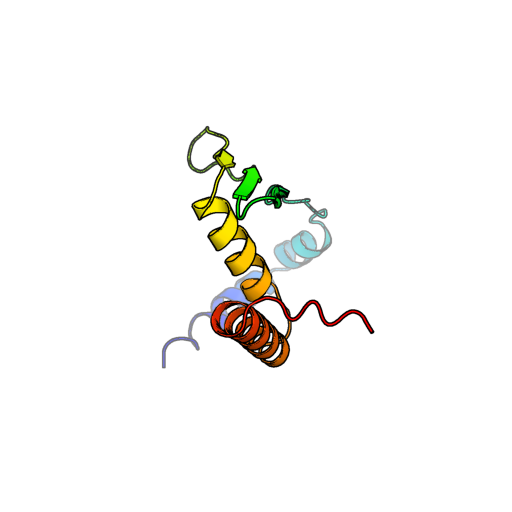 ASN A C 1
ATOM 795 O O . ASN A 1 101 ? -3.639 -9.300 28.650 1.00 53.78 101 ASN A O 1
ATOM 799 N N . PHE A 1 102 ? -2.233 -10.804 27.722 1.00 49.19 102 PHE A N 1
ATOM 800 C CA . PHE A 1 102 ? -1.853 -11.519 28.937 1.00 49.19 102 PHE A CA 1
ATOM 801 C C . PHE A 1 102 ? -0.336 -11.455 29.069 1.00 49.19 102 PHE A C 1
ATOM 803 O O . PHE A 1 102 ? 0.338 -11.589 28.021 1.00 49.19 102 PHE A O 1
#

Secondary structure (DSSP, 8-state):
--STTTHHHHHHHHSSHHHHHHHHHPPP------EEEEEETTEEEEEE---SSSS-EEEEEHHHHHHHHHHHHHH-S-HHHHHHHHHHHHHHHHH-------

Nearest PDB structures (foldseek):
  4g74-assembly1_B  TM=7.087E-01  e=4.124E-05  Saccharomyces cerevisiae S288C
  4g74-assembly1_A  TM=7.128E-01  e=1.183E-04  Saccharomyces cerevisiae S288C
  4g9k-assembly1_B  TM=6.900E-01  e=1.108E-04  Saccharomyces cerevisiae S288C
  5ejs-assembly1_A  TM=3.217E-01  e=9.865E+00  Dictyostelium discoideum
  6nuw-assembly1_D  TM=2.555E-01  e=9.236E+00  Saccharomyces cerevisiae S288C

Sequence (102 aa):
AEVEGSYPALVAKVADPETELDYFTRPFEFVSLGIMAYVGNSKAAIDTQKSVGNSTVGLYGGVAFLLWRSVYITKQVSFRNRVLILFDWLKTRVFGRDLSNF

pLDDT: mean 70.94, std 12.78, range [42.38, 86.25]

Solvent-accessible surface area (backbone atoms only — not comparable to full-atom values): 6271 Å² total; per-residue (Å²): 144,85,64,80,81,60,54,64,61,53,48,60,60,50,70,37,73,72,48,51,52,47,69,76,63,58,74,91,76,86,78,70,72,51,54,74,46,80,74,54,93,69,21,13,42,33,43,30,66,62,64,75,72,98,42,76,57,67,39,73,30,56,68,30,30,54,49,52,56,51,48,58,49,71,69,48,94,44,72,70,60,39,53,51,54,51,49,52,52,49,49,38,66,76,72,42,77,84,77,80,82,126

Organism: NCBI:txid63592